Protein AF-A0A8S3J5U3-F1 (afdb_monomer)

Secondary structure (DSSP, 8-state):
--SSTT--STTSHHHHHTSTT-B--TT-S-HHHHTTSEEETTEEE---HHHHHHHHIIIIIIIIIIIIIII-TTTTTSSSSPPPHHHHHHHHHHHHHHHHHHHHH-TTSSSPPPPPGGGTTTS--TTTTHHHHTSHHHHHHHHHH-

Mean predicted aligned error: 6.1 Å

Solvent-accessible surface area (backbone atoms only — not comparable to full-atom values): 8366 Å² total; per-residue (Å²): 102,65,75,50,63,83,12,79,38,84,84,12,54,51,45,53,71,53,36,65,65,39,71,64,64,87,83,68,67,52,68,53,52,56,77,72,53,48,70,56,97,67,14,35,41,85,63,43,76,53,54,36,50,43,50,50,45,48,51,53,48,46,42,50,42,30,45,39,57,43,73,32,22,51,84,68,62,78,35,96,63,88,70,57,71,68,60,49,51,52,31,31,52,53,33,29,52,53,51,55,51,52,34,43,56,44,55,76,44,103,55,73,54,62,86,41,78,95,40,61,90,69,37,62,53,76,76,74,46,38,79,62,51,66,34,70,70,51,35,52,53,49,58,73,42,98

Foldseek 3Di:
DCDD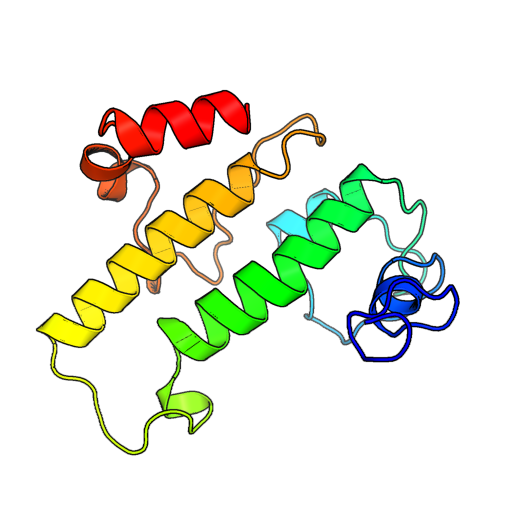CPHPDCPHVLNQQQDWFDADDPPLDFPLLPVPFDDDPRTTDDRDPLNSLVSVCCPCVLVVPLVDVLQPVCVNPVDVDDDDPVSNVVSQLVSQLSVQLSQLLSVPPVDRRADGPVCPVRHPHCVRCVVVCPPPVNVVSSVVSD

Structure (mmCIF, N/CA/C/O backbone):
data_AF-A0A8S3J5U3-F1
#
_entry.id   AF-A0A8S3J5U3-F1
#
loop_
_atom_site.group_PDB
_atom_site.id
_atom_site.type_symbol
_atom_site.label_atom_id
_atom_site.label_alt_id
_atom_site.label_comp_id
_atom_site.label_asym_id
_atom_site.label_entity_id
_atom_site.label_seq_id
_atom_site.pdbx_PDB_ins_code
_atom_site.Cartn_x
_atom_site.Cartn_y
_atom_site.Cartn_z
_atom_site.occupancy
_atom_site.B_iso_or_equiv
_atom_site.auth_seq_id
_atom_site.auth_comp_id
_atom_site.auth_asym_id
_atom_site.auth_atom_id
_atom_site.pdbx_PDB_model_num
ATOM 1 N N . PRO A 1 1 ? -22.818 -1.834 -4.698 1.00 49.81 1 PRO A N 1
ATOM 2 C CA . PRO A 1 1 ? -23.693 -2.972 -4.305 1.00 49.81 1 PRO A CA 1
ATOM 3 C C . PRO A 1 1 ? -23.974 -2.930 -2.795 1.00 49.81 1 PRO A C 1
ATOM 5 O O . PRO A 1 1 ? -23.059 -2.606 -2.046 1.00 49.81 1 PRO A O 1
ATOM 8 N N . ARG A 1 2 ? -25.215 -3.182 -2.349 1.00 54.97 2 ARG A N 1
ATOM 9 C CA . ARG A 1 2 ? -25.537 -3.244 -0.905 1.00 54.97 2 ARG A CA 1
ATOM 10 C C . ARG A 1 2 ? -24.993 -4.523 -0.267 1.00 54.97 2 ARG A C 1
ATOM 12 O O . ARG A 1 2 ? -24.402 -4.450 0.806 1.00 54.97 2 ARG A O 1
ATOM 19 N N . ASP A 1 3 ? -25.085 -5.623 -1.008 1.00 55.16 3 ASP A N 1
ATOM 20 C CA . ASP A 1 3 ? -24.576 -6.937 -0.631 1.00 55.16 3 ASP A CA 1
ATOM 21 C C . ASP A 1 3 ? -23.328 -7.277 -1.457 1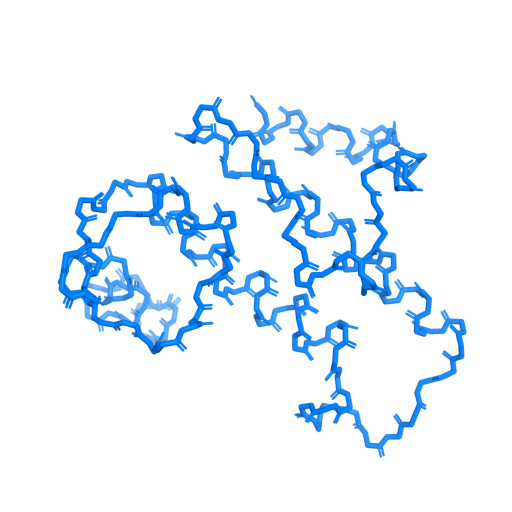.00 55.16 3 ASP A C 1
ATOM 23 O O . ASP A 1 3 ? -23.276 -7.038 -2.667 1.00 55.16 3 ASP A O 1
ATOM 27 N N . GLY A 1 4 ? -22.287 -7.767 -0.782 1.00 59.94 4 GLY A N 1
ATOM 28 C CA . GLY A 1 4 ? -20.988 -8.098 -1.372 1.00 59.94 4 GLY A CA 1
ATOM 29 C C . GLY A 1 4 ? -19.819 -7.810 -0.426 1.00 59.94 4 GLY A C 1
ATOM 30 O O . GLY A 1 4 ? -19.981 -7.148 0.599 1.00 59.94 4 GLY A O 1
ATOM 31 N N . VAL A 1 5 ? -18.620 -8.282 -0.783 1.00 64.94 5 VAL A N 1
ATOM 32 C CA . VAL A 1 5 ? -17.390 -8.087 0.017 1.00 64.94 5 VAL A CA 1
ATOM 33 C C . VAL A 1 5 ? -17.115 -6.595 0.252 1.00 64.94 5 VAL A C 1
ATOM 35 O O . VAL A 1 5 ? -16.806 -6.197 1.371 1.00 64.94 5 VAL A O 1
ATOM 38 N N . LEU A 1 6 ? -17.336 -5.766 -0.775 1.00 69.19 6 LEU A N 1
ATOM 39 C CA . LEU A 1 6 ? -17.258 -4.298 -0.725 1.00 69.19 6 LEU A CA 1
ATOM 40 C C . LEU A 1 6 ? -18.623 -3.627 -0.472 1.00 69.19 6 LEU A C 1
ATOM 42 O O . LEU A 1 6 ? -18.840 -2.477 -0.854 1.00 69.19 6 LEU A O 1
ATOM 46 N N . GLY A 1 7 ? -19.582 -4.361 0.094 1.00 71.12 7 GLY A N 1
ATOM 47 C CA . GLY A 1 7 ? -20.917 -3.851 0.384 1.00 71.12 7 GLY A CA 1
ATOM 48 C C . GLY A 1 7 ? -20.898 -2.731 1.425 1.00 71.12 7 GLY A C 1
ATOM 49 O O . GLY A 1 7 ? -20.010 -2.658 2.274 1.00 71.12 7 GLY A O 1
ATOM 50 N N . THR A 1 8 ? -21.904 -1.861 1.387 1.00 68.69 8 THR A N 1
ATOM 51 C CA . THR A 1 8 ? -22.064 -0.765 2.362 1.00 68.69 8 THR A CA 1
ATOM 52 C C . THR A 1 8 ? -22.925 -1.150 3.568 1.00 68.69 8 THR A C 1
ATOM 54 O O . THR A 1 8 ? -23.147 -0.330 4.459 1.00 68.69 8 THR A O 1
ATOM 57 N N . ALA A 1 9 ? -23.427 -2.387 3.610 1.00 76.81 9 ALA A N 1
ATOM 58 C CA . ALA A 1 9 ? -24.182 -2.906 4.742 1.00 76.81 9 ALA A CA 1
ATOM 59 C C . ALA A 1 9 ? -23.297 -3.061 5.993 1.00 76.81 9 ALA A C 1
ATOM 61 O O . ALA A 1 9 ? -22.110 -3.359 5.894 1.00 76.81 9 ALA A O 1
ATOM 62 N N . LYS A 1 10 ? -23.897 -2.946 7.188 1.00 67.69 10 LYS A N 1
ATOM 63 C CA . LYS A 1 10 ? -23.201 -3.136 8.480 1.00 67.69 10 LYS A CA 1
ATOM 64 C C . LYS A 1 10 ? -22.539 -4.513 8.635 1.00 67.69 10 LYS A C 1
ATOM 66 O O . LYS A 1 10 ? -21.604 -4.643 9.414 1.00 67.69 10 LYS A O 1
ATOM 71 N N . ASN A 1 11 ? -23.011 -5.502 7.877 1.00 70.19 11 ASN A N 1
ATOM 72 C CA . ASN A 1 11 ? -22.508 -6.875 7.889 1.00 70.19 11 ASN A CA 1
ATOM 73 C C . ASN A 1 11 ? -21.561 -7.164 6.712 1.00 70.19 11 ASN A C 1
ATOM 75 O O . ASN A 1 11 ? -21.291 -8.326 6.416 1.00 70.19 11 ASN A O 1
ATOM 79 N N . SER A 1 12 ? -21.105 -6.141 5.981 1.00 79.88 12 SER A N 1
ATOM 80 C CA . SER A 1 12 ? -20.160 -6.354 4.889 1.00 79.88 12 SER A CA 1
ATOM 81 C C . SER A 1 12 ? -18.776 -6.728 5.417 1.00 79.88 12 SER A C 1
ATOM 83 O O . SER A 1 12 ? -18.403 -6.388 6.541 1.00 79.88 12 SER A O 1
ATOM 85 N N . ALA A 1 13 ? -17.981 -7.399 4.581 1.00 79.31 13 ALA A N 1
ATOM 86 C CA . ALA A 1 13 ? -16.609 -7.746 4.944 1.00 79.31 13 ALA A CA 1
ATOM 87 C C . ALA A 1 13 ? -15.766 -6.487 5.206 1.00 79.31 13 ALA A C 1
ATOM 89 O O . ALA A 1 13 ? -14.987 -6.458 6.152 1.00 79.31 13 ALA A O 1
ATOM 90 N N . VAL A 1 14 ? -15.976 -5.417 4.430 1.00 82.25 14 VAL A N 1
ATOM 91 C CA . VAL A 1 14 ? -15.353 -4.107 4.680 1.00 82.25 14 VAL A CA 1
ATOM 92 C C . VAL A 1 14 ? -15.733 -3.552 6.051 1.00 82.25 14 VAL A C 1
ATOM 94 O O . VAL A 1 14 ? -14.850 -3.095 6.770 1.00 82.25 14 VAL A O 1
ATOM 97 N N . ALA A 1 15 ? -17.012 -3.620 6.437 1.00 81.75 15 ALA A 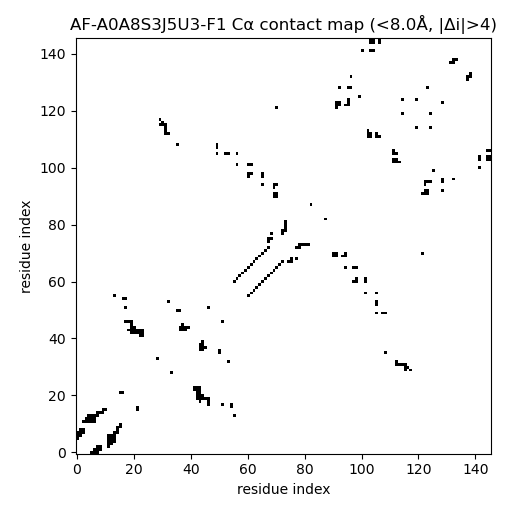N 1
ATOM 98 C CA . ALA A 1 15 ? -17.459 -3.150 7.745 1.00 81.75 15 ALA A CA 1
ATOM 99 C C . ALA A 1 15 ? -16.841 -3.968 8.889 1.00 81.75 15 ALA A C 1
ATOM 101 O O . ALA A 1 15 ? -16.440 -3.384 9.889 1.00 81.75 15 ALA A O 1
ATOM 102 N N . ALA A 1 16 ? -16.706 -5.288 8.729 1.00 83.19 16 ALA A N 1
ATOM 103 C CA . ALA A 1 16 ? -16.047 -6.152 9.710 1.00 83.19 16 ALA A CA 1
ATOM 104 C C . ALA A 1 16 ? -14.535 -5.876 9.830 1.00 83.19 16 ALA A C 1
ATOM 106 O O . ALA A 1 16 ? -13.982 -5.921 10.925 1.00 83.19 16 ALA A O 1
ATOM 107 N N . LEU A 1 17 ? -13.863 -5.547 8.721 1.00 83.19 17 LEU A N 1
ATOM 108 C CA . LEU A 1 17 ? -12.420 -5.268 8.701 1.00 83.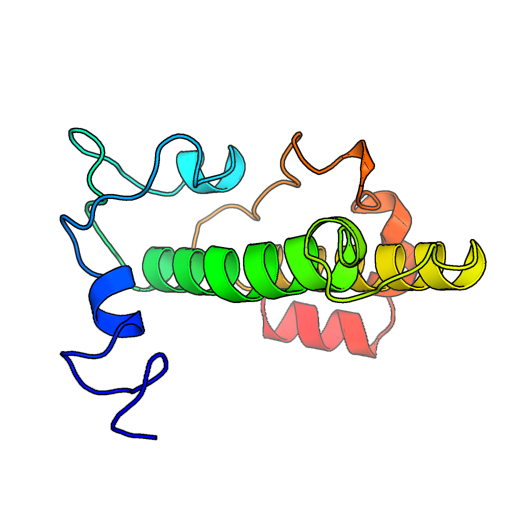19 17 LEU A CA 1
ATOM 109 C C . LEU A 1 17 ? -12.032 -3.996 9.462 1.00 83.19 17 LEU A C 1
ATOM 111 O O . LEU A 1 17 ? -10.921 -3.923 9.984 1.00 83.19 17 LEU A O 1
ATOM 115 N N . ILE A 1 18 ? -12.927 -3.007 9.513 1.00 86.88 18 ILE A N 1
ATOM 116 C CA . ILE A 1 18 ? -12.704 -1.717 10.184 1.00 86.88 18 ILE A CA 1
ATOM 117 C C . ILE A 1 18 ? -13.364 -1.647 11.571 1.00 86.88 18 ILE A C 1
ATOM 119 O O . ILE A 1 18 ? -13.523 -0.558 12.117 1.00 86.88 18 ILE A O 1
ATOM 123 N N . GLN A 1 19 ? -13.784 -2.785 12.131 1.00 86.81 19 GLN A N 1
ATOM 124 C CA . GLN A 1 19 ? -14.331 -2.868 13.486 1.00 86.81 19 GLN A CA 1
ATOM 125 C C . GLN A 1 19 ? -13.239 -3.128 14.526 1.00 86.81 19 GLN A C 1
ATOM 127 O O . GLN A 1 19 ? -12.291 -3.884 14.300 1.00 86.81 19 GLN A O 1
ATOM 132 N N . ASP A 1 20 ? -13.427 -2.534 15.703 1.00 87.94 20 ASP A N 1
ATOM 133 C CA . ASP A 1 20 ? -12.614 -2.826 16.878 1.00 87.94 20 ASP A CA 1
ATOM 134 C C . ASP A 1 20 ? -12.737 -4.301 17.287 1.00 87.94 20 ASP A C 1
ATOM 136 O O . ASP A 1 20 ? -13.786 -4.936 17.166 1.00 87.94 20 ASP A O 1
ATOM 140 N N . GLY A 1 21 ? -11.647 -4.851 17.815 1.00 86.81 21 GLY A N 1
ATOM 141 C CA . GLY A 1 21 ? -11.571 -6.229 18.285 1.00 86.81 21 GLY A CA 1
ATOM 142 C C . GLY A 1 21 ? -11.285 -7.258 17.190 1.00 86.81 21 GLY A C 1
ATOM 143 O O . GLY A 1 21 ? -11.141 -8.442 17.518 1.00 86.81 21 GLY A O 1
ATOM 144 N N . ASN A 1 22 ? -11.167 -6.839 15.926 1.00 86.81 22 ASN A N 1
ATOM 145 C CA . ASN A 1 22 ? -10.860 -7.741 14.822 1.00 86.81 22 ASN A CA 1
ATOM 146 C C . ASN A 1 22 ? -9.398 -8.238 14.903 1.00 86.81 22 ASN A C 1
ATOM 148 O O . ASN A 1 22 ? -8.477 -7.415 14.996 1.00 86.81 22 ASN A O 1
ATOM 152 N N . PRO A 1 23 ? -9.154 -9.563 14.894 1.00 88.06 23 PRO A N 1
ATOM 153 C CA . PRO A 1 23 ? -7.808 -10.112 14.801 1.00 88.06 23 PRO A CA 1
ATOM 154 C C . PRO A 1 23 ? -7.306 -10.086 13.352 1.00 88.06 23 PRO A C 1
ATOM 156 O O . PRO A 1 23 ? -8.058 -10.336 12.411 1.00 88.06 23 PRO A O 1
ATOM 159 N N . PHE A 1 24 ? -6.008 -9.850 13.180 1.00 86.31 24 PHE A N 1
ATOM 160 C CA . PHE A 1 24 ? -5.321 -9.997 11.896 1.00 86.31 24 PHE A CA 1
ATOM 161 C C . PHE A 1 24 ? -4.228 -11.063 12.007 1.00 86.31 24 PHE A C 1
ATOM 163 O O . PHE A 1 24 ? -3.720 -11.286 13.106 1.00 86.31 24 PHE A O 1
ATOM 170 N N . PRO A 1 25 ? -3.855 -11.726 10.896 1.00 85.81 25 PRO A N 1
ATOM 171 C CA . PRO A 1 25 ? -2.742 -12.666 10.896 1.00 85.81 25 PRO A CA 1
ATOM 172 C C . PRO A 1 25 ? -1.440 -12.027 11.386 1.00 85.81 25 PRO A C 1
ATOM 174 O O . PRO A 1 25 ? -1.192 -10.834 11.174 1.00 85.81 25 PRO A O 1
ATOM 177 N N . ASP A 1 26 ? -0.566 -12.842 11.969 1.00 81.81 26 ASP A N 1
ATOM 178 C CA . ASP A 1 26 ? 0.772 -12.393 12.335 1.00 81.81 26 ASP A CA 1
ATOM 179 C C . ASP A 1 26 ? 1.522 -11.881 11.102 1.00 81.81 26 ASP A C 1
ATOM 181 O O . ASP A 1 26 ? 1.427 -12.439 10.006 1.00 81.81 26 ASP A O 1
ATOM 185 N N . ASN A 1 27 ? 2.273 -10.791 11.279 1.00 83.06 27 ASN A N 1
ATOM 186 C CA . ASN A 1 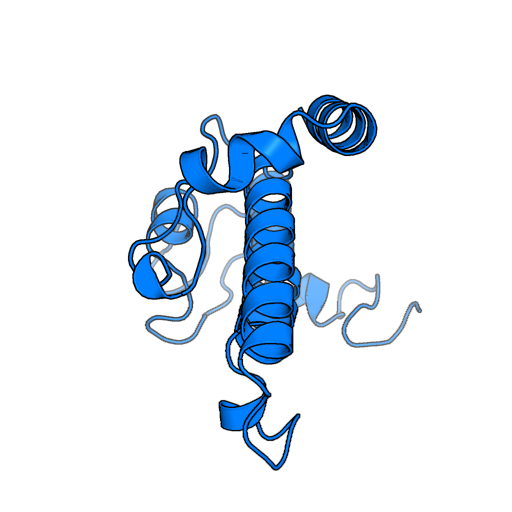27 ? 3.009 -10.108 10.208 1.00 83.06 27 ASN A CA 1
ATOM 187 C C . ASN A 1 27 ? 2.135 -9.590 9.054 1.00 83.06 27 ASN A C 1
ATOM 189 O O . ASN A 1 27 ? 2.657 -9.292 7.980 1.00 83.06 27 ASN A O 1
ATOM 193 N N . TYR A 1 28 ? 0.820 -9.446 9.262 1.00 86.56 28 TYR A N 1
ATOM 194 C CA . TYR A 1 28 ? -0.055 -8.882 8.240 1.00 86.56 28 TYR A CA 1
ATOM 195 C C . TYR A 1 28 ? 0.316 -7.437 7.910 1.00 86.56 28 TYR A C 1
ATOM 197 O O . TYR A 1 28 ? 0.404 -7.098 6.732 1.00 86.56 28 TYR A O 1
ATOM 205 N N . PHE A 1 29 ? 0.540 -6.610 8.938 1.00 88.69 29 PHE A N 1
ATOM 206 C CA . PHE A 1 29 ? 0.844 -5.180 8.833 1.00 88.69 29 PHE A CA 1
ATOM 207 C C . PHE A 1 29 ? 2.333 -4.907 8.613 1.00 88.69 29 PHE A C 1
ATOM 209 O O . PHE A 1 29 ? 3.178 -5.565 9.226 1.00 88.69 29 PHE A O 1
ATOM 216 N N . TRP A 1 30 ? 2.642 -3.913 7.780 1.00 88.38 30 TRP A N 1
ATOM 217 C CA . TRP A 1 30 ? 4.006 -3.405 7.628 1.00 88.38 30 TRP A CA 1
ATOM 218 C C . TRP A 1 30 ? 4.379 -2.484 8.775 1.00 88.38 30 TRP A C 1
ATOM 220 O O . TRP A 1 30 ? 3.513 -1.993 9.503 1.00 88.38 30 TRP A O 1
ATOM 230 N N . GLN A 1 31 ? 5.677 -2.229 8.910 1.00 85.88 31 GLN A N 1
ATOM 231 C CA . GLN A 1 31 ? 6.206 -1.395 9.983 1.00 85.88 31 GLN A CA 1
ATOM 232 C C . GLN A 1 31 ? 5.515 -0.022 10.065 1.00 85.88 31 GLN A C 1
ATOM 234 O O . GLN A 1 31 ? 5.014 0.349 11.125 1.00 85.88 31 GLN A O 1
ATOM 239 N N . CYS A 1 32 ? 5.364 0.673 8.936 1.00 84.69 32 CYS A N 1
ATOM 240 C CA . CYS A 1 32 ? 4.739 1.998 8.899 1.00 84.69 32 CYS A CA 1
ATOM 241 C C . CYS A 1 32 ? 3.241 1.999 9.272 1.00 84.69 32 CYS A C 1
ATOM 243 O O . CYS A 1 32 ? 2.723 3.002 9.751 1.00 84.69 32 CYS A O 1
ATOM 245 N N . GLU A 1 33 ? 2.524 0.885 9.091 1.00 88.50 33 GLU A N 1
ATOM 246 C CA . GLU A 1 33 ? 1.127 0.766 9.529 1.00 88.50 33 GLU A CA 1
ATOM 247 C C . GLU A 1 33 ? 1.039 0.454 11.026 1.00 88.50 33 GLU A C 1
ATOM 249 O O . GLU A 1 33 ? 0.163 0.978 11.714 1.00 88.50 33 GLU A O 1
ATOM 254 N N . LYS A 1 34 ? 1.957 -0.373 11.544 1.00 87.62 34 LYS A N 1
ATOM 255 C CA . LYS A 1 34 ? 2.035 -0.720 12.973 1.00 87.62 34 LYS A CA 1
ATOM 256 C C . LYS A 1 34 ? 2.332 0.488 13.856 1.00 87.62 34 LYS A C 1
ATOM 258 O O . LYS A 1 34 ? 1.885 0.518 14.993 1.00 87.62 34 LYS A O 1
ATOM 263 N N . GLU A 1 35 ? 3.061 1.470 13.338 1.00 85.31 35 GLU A N 1
ATOM 264 C CA . GLU A 1 35 ? 3.363 2.720 14.048 1.00 85.31 35 GLU A CA 1
ATOM 265 C C . GLU A 1 35 ? 2.124 3.600 14.263 1.00 85.31 35 GLU A C 1
ATOM 267 O O . GLU A 1 35 ? 2.104 4.444 15.156 1.00 85.31 35 GLU A O 1
ATOM 272 N N . ILE A 1 36 ? 1.077 3.395 13.463 1.00 86.69 36 ILE A N 1
ATOM 273 C CA . ILE A 1 36 ? -0.125 4.232 13.455 1.00 86.69 36 ILE A CA 1
ATOM 274 C C . ILE A 1 36 ? -1.333 3.512 14.067 1.00 86.69 36 ILE A C 1
ATOM 276 O O . ILE A 1 36 ? -2.193 4.135 14.709 1.00 86.69 36 ILE A O 1
ATOM 280 N N . LEU A 1 37 ? -1.442 2.209 13.813 1.00 88.81 37 LEU A N 1
ATOM 281 C CA . LEU A 1 37 ? -2.524 1.361 14.292 1.00 88.81 37 LEU A CA 1
ATOM 282 C C . LEU A 1 37 ? -2.263 0.912 15.733 1.00 88.81 37 LEU A C 1
ATOM 284 O O . LEU A 1 37 ? -1.148 0.559 16.102 1.00 88.81 37 LEU A O 1
ATOM 288 N N . GLU A 1 38 ? -3.318 0.880 16.543 1.00 88.44 38 GLU A N 1
ATOM 289 C CA . GLU A 1 38 ? -3.241 0.406 17.922 1.00 88.44 38 GLU A CA 1
ATOM 290 C C . GLU A 1 38 ? -3.717 -1.042 18.027 1.00 88.44 38 GLU A C 1
ATOM 292 O O . GLU A 1 38 ? -4.749 -1.429 17.470 1.00 88.44 38 GLU A O 1
ATOM 297 N N . PHE A 1 39 ? -2.968 -1.835 18.792 1.00 88.69 39 PHE A N 1
ATOM 298 C CA . PHE A 1 39 ? -3.254 -3.245 19.015 1.00 88.69 39 PHE A CA 1
ATOM 299 C C . PHE A 1 39 ? -3.288 -3.562 20.507 1.00 88.69 39 PHE A C 1
ATOM 301 O O . PHE A 1 39 ? -2.413 -3.155 21.268 1.00 88.69 39 PHE A O 1
ATOM 308 N N . ASN A 1 40 ? -4.265 -4.365 20.919 1.00 88.94 40 ASN A N 1
ATOM 309 C CA . ASN A 1 40 ? -4.348 -4.952 22.250 1.00 88.94 40 ASN A CA 1
ATOM 310 C C . ASN A 1 40 ? -4.500 -6.468 22.118 1.00 88.94 40 ASN A C 1
ATOM 312 O O . ASN A 1 40 ? -5.472 -6.947 21.536 1.00 88.94 40 ASN A O 1
ATOM 316 N N . LYS A 1 41 ? -3.530 -7.233 22.640 1.00 86.94 41 LYS A N 1
ATOM 317 C CA . LYS A 1 41 ? -3.504 -8.709 22.549 1.00 86.94 41 LYS A CA 1
ATOM 318 C C . LYS A 1 41 ? -3.741 -9.222 21.114 1.00 86.94 41 LYS A C 1
ATOM 320 O O . LYS A 1 41 ? -4.527 -10.141 20.901 1.00 86.94 41 LYS A O 1
ATOM 325 N N . GLY A 1 42 ? -3.108 -8.581 20.126 1.00 81.94 42 GLY A N 1
ATOM 326 C CA . GLY A 1 42 ? -3.229 -8.940 18.704 1.00 81.94 42 GLY A CA 1
ATOM 327 C C . GLY A 1 42 ? -4.538 -8.515 18.027 1.00 81.94 42 GLY A C 1
ATOM 328 O O . GLY A 1 42 ? -4.740 -8.803 16.850 1.00 81.94 42 GLY A O 1
ATOM 329 N N . LYS A 1 43 ? -5.429 -7.819 18.741 1.00 87.50 43 LYS A N 1
ATOM 330 C CA . LYS A 1 43 ? -6.672 -7.273 18.194 1.00 87.50 43 LYS A CA 1
ATOM 331 C C . LYS A 1 43 ? -6.548 -5.781 17.974 1.00 87.50 43 LYS A C 1
ATOM 333 O O . LYS A 1 43 ? -5.992 -5.074 18.811 1.00 87.50 43 LYS A O 1
ATOM 338 N N . LEU A 1 44 ? -7.103 -5.323 16.866 1.00 89.62 44 LEU A N 1
ATOM 339 C CA . LEU A 1 44 ? -7.134 -3.914 16.523 1.00 89.62 44 LEU A CA 1
ATOM 340 C C . LEU A 1 44 ? -8.065 -3.151 17.479 1.00 89.62 44 LEU A C 1
ATOM 342 O O . LEU A 1 44 ? -9.150 -3.642 17.789 1.00 89.62 44 LEU A O 1
ATOM 346 N N . ILE A 1 45 ? -7.653 -1.983 17.963 1.00 91.44 45 ILE A N 1
ATOM 347 C CA . ILE A 1 45 ? -8.470 -1.139 18.847 1.00 91.44 45 ILE A CA 1
ATOM 348 C C . ILE A 1 45 ? -8.437 0.323 18.399 1.00 91.44 45 ILE A C 1
ATOM 350 O O . ILE A 1 45 ? -7.541 0.733 17.659 1.00 91.44 45 ILE A O 1
ATOM 354 N N . ASN A 1 46 ? -9.388 1.116 18.903 1.00 89.25 46 ASN A N 1
ATOM 355 C CA . ASN A 1 46 ? -9.428 2.565 18.717 1.00 89.25 46 ASN A CA 1
ATOM 356 C C . ASN A 1 46 ? -9.461 2.946 17.227 1.00 89.25 46 ASN A C 1
ATOM 358 O O . ASN A 1 46 ? -8.658 3.754 16.739 1.00 89.25 46 ASN A O 1
ATOM 362 N N . ILE A 1 47 ? -10.375 2.320 16.480 1.00 89.50 47 ILE A N 1
ATOM 363 C CA . ILE A 1 47 ? -10.532 2.571 15.053 1.00 89.50 47 ILE A CA 1
ATOM 364 C C . ILE A 1 47 ? -11.314 3.842 14.785 1.00 89.50 47 ILE A C 1
ATOM 366 O O . ILE A 1 47 ? -12.538 3.898 14.706 1.00 89.50 47 ILE A O 1
ATOM 370 N N . THR A 1 48 ? -10.532 4.894 14.584 1.00 89.31 48 THR A N 1
ATOM 371 C CA . THR A 1 48 ? -10.980 6.162 14.033 1.00 89.31 48 THR A CA 1
ATOM 372 C C . THR A 1 48 ? -11.207 6.041 12.524 1.00 89.31 48 THR A C 1
ATOM 374 O O . THR A 1 48 ? -10.675 5.149 11.855 1.00 89.31 48 THR A O 1
ATOM 377 N N . LYS A 1 49 ? -11.957 6.985 11.943 1.00 86.19 49 LYS A N 1
ATOM 378 C CA . LYS A 1 49 ? -12.173 7.065 10.486 1.00 86.19 49 LYS A CA 1
ATOM 379 C C . LYS A 1 49 ? -10.847 7.050 9.714 1.00 86.19 49 LYS A C 1
ATOM 381 O O . LYS A 1 49 ? -10.745 6.456 8.648 1.00 86.19 49 LYS A O 1
ATOM 386 N N . GLN A 1 50 ? -9.834 7.684 10.282 1.00 85.38 50 GLN A N 1
ATOM 387 C CA . GLN A 1 50 ? -8.485 7.811 9.756 1.00 85.38 50 GLN A CA 1
ATOM 388 C C . GLN A 1 50 ? -7.773 6.460 9.668 1.00 85.38 50 GLN A C 1
ATOM 390 O O . GLN A 1 50 ? -7.254 6.090 8.616 1.00 85.38 50 GLN A O 1
ATOM 395 N N . ARG A 1 51 ? -7.809 5.689 10.759 1.00 88.00 51 ARG A N 1
ATOM 396 C CA . ARG A 1 51 ? -7.253 4.333 10.802 1.00 88.00 51 ARG A CA 1
ATOM 397 C C . ARG A 1 51 ? -8.030 3.378 9.908 1.00 88.00 51 ARG A C 1
ATOM 399 O O . ARG A 1 51 ? -7.420 2.554 9.241 1.00 88.00 51 ARG A O 1
ATOM 406 N N . ALA A 1 52 ? -9.349 3.539 9.812 1.00 89.06 52 ALA A N 1
ATOM 407 C CA . ALA A 1 52 ? -10.157 2.787 8.859 1.00 89.06 52 ALA A CA 1
ATOM 408 C C . ALA A 1 52 ? -9.735 3.065 7.404 1.00 89.06 52 ALA A C 1
ATOM 410 O O . ALA A 1 52 ? -9.575 2.127 6.629 1.00 89.06 52 ALA A O 1
ATOM 411 N N . ILE A 1 53 ? -9.485 4.327 7.030 1.00 87.88 53 ILE A N 1
ATOM 412 C CA . ILE A 1 53 ? -8.958 4.676 5.698 1.00 87.88 53 ILE A CA 1
ATOM 413 C C . ILE A 1 53 ? -7.588 4.025 5.467 1.00 87.88 53 ILE A C 1
ATOM 415 O O . ILE A 1 53 ? -7.385 3.419 4.415 1.00 87.88 53 ILE A O 1
ATOM 419 N N . LEU A 1 54 ? -6.680 4.093 6.451 1.00 89.69 54 LEU A N 1
ATOM 420 C CA . LEU A 1 54 ? -5.375 3.429 6.382 1.00 89.69 54 LEU A CA 1
ATOM 421 C C . LEU A 1 54 ? -5.522 1.923 6.137 1.00 89.69 54 LEU A C 1
ATOM 423 O O . LEU A 1 54 ? -4.871 1.397 5.241 1.00 89.69 54 LEU A O 1
ATOM 427 N N . LEU A 1 55 ? -6.402 1.237 6.873 1.00 89.62 55 LEU A N 1
ATOM 428 C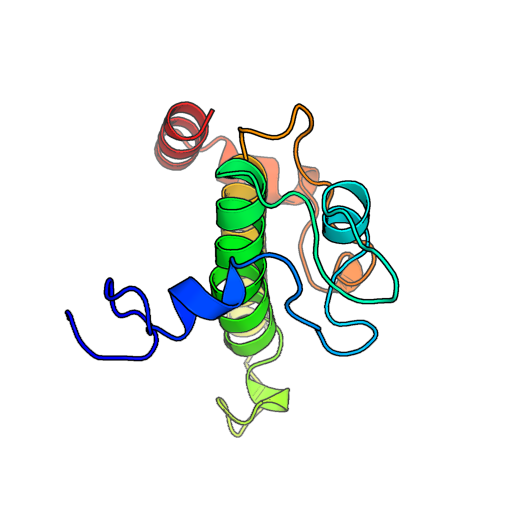 CA . LEU A 1 55 ? -6.661 -0.191 6.669 1.00 89.62 55 LEU A CA 1
ATOM 429 C C . LEU A 1 55 ? -7.156 -0.473 5.253 1.00 89.62 55 LEU A C 1
ATOM 431 O O . LEU A 1 55 ? -6.669 -1.391 4.603 1.00 89.62 55 LEU A O 1
ATOM 435 N N . LEU A 1 56 ? -8.111 0.306 4.747 1.00 89.50 56 LEU A N 1
ATOM 436 C CA . LEU A 1 56 ? -8.669 0.069 3.417 1.00 89.50 56 LEU A CA 1
ATOM 437 C C . LEU A 1 56 ? -7.628 0.296 2.318 1.00 89.50 56 LEU A C 1
ATOM 439 O O . LEU A 1 56 ? -7.515 -0.527 1.408 1.00 89.50 56 LEU A O 1
ATOM 443 N N . ILE A 1 57 ? -6.827 1.357 2.426 1.00 90.06 57 ILE A N 1
ATOM 444 C CA . ILE A 1 57 ? -5.716 1.609 1.503 1.00 90.06 57 ILE A CA 1
ATOM 445 C C . ILE A 1 57 ? -4.668 0.494 1.624 1.00 90.06 57 ILE A C 1
ATOM 447 O O . ILE A 1 57 ? -4.269 -0.085 0.614 1.00 90.06 57 ILE A O 1
ATOM 451 N N . GLY A 1 58 ? -4.286 0.114 2.841 1.00 89.56 58 GLY A N 1
ATOM 452 C CA . GLY A 1 58 ? -3.323 -0.952 3.104 1.00 89.56 58 GLY A CA 1
ATOM 453 C C . GLY A 1 58 ? -3.746 -2.309 2.542 1.00 89.56 58 GLY A C 1
ATOM 454 O O . GLY A 1 58 ? -2.935 -3.030 1.955 1.00 89.56 58 GLY A O 1
ATOM 455 N N . ILE A 1 59 ? -5.018 -2.674 2.685 1.00 88.62 59 ILE A N 1
ATOM 456 C CA . ILE A 1 59 ? -5.547 -3.967 2.240 1.00 88.62 59 ILE A CA 1
ATOM 457 C C . ILE A 1 59 ? -5.746 -3.975 0.720 1.00 88.62 59 ILE A C 1
ATOM 459 O O . ILE A 1 59 ? -5.232 -4.856 0.029 1.00 88.62 59 ILE A O 1
ATOM 463 N N . PHE A 1 60 ? -6.478 -3.001 0.177 1.00 88.69 60 PHE A N 1
ATOM 464 C CA . PHE A 1 60 ? -6.901 -3.048 -1.224 1.00 88.69 60 PHE A CA 1
ATOM 465 C C . PHE A 1 60 ? -5.888 -2.422 -2.180 1.00 88.69 60 PHE A C 1
ATOM 467 O O . PHE A 1 60 ? -5.628 -2.976 -3.247 1.00 88.69 60 PHE A O 1
ATOM 474 N N . ILE A 1 61 ? -5.285 -1.293 -1.814 1.00 90.81 61 ILE A N 1
ATOM 475 C CA . ILE A 1 61 ? -4.345 -0.600 -2.699 1.00 90.81 61 ILE A CA 1
ATOM 476 C C . ILE A 1 61 ? -2.951 -1.189 -2.532 1.00 90.81 61 ILE A C 1
ATOM 478 O O . ILE A 1 61 ? -2.333 -1.621 -3.501 1.00 90.81 61 ILE A O 1
ATOM 482 N N . PHE A 1 62 ? -2.446 -1.272 -1.308 1.00 91.44 62 PHE A N 1
ATOM 483 C CA . PHE A 1 62 ? -1.060 -1.669 -1.118 1.00 91.44 62 PHE A CA 1
ATOM 484 C C . PHE A 1 62 ? -0.834 -3.183 -1.237 1.00 91.44 62 PHE A C 1
ATOM 486 O O . PHE A 1 62 ? 0.095 -3.626 -1.918 1.00 91.44 62 PHE A O 1
ATOM 493 N N . ARG A 1 63 ? -1.681 -4.007 -0.612 1.00 89.94 63 ARG A N 1
ATOM 494 C CA . ARG A 1 63 ? -1.540 -5.472 -0.683 1.00 89.94 63 ARG A CA 1
ATOM 495 C C . ARG A 1 63 ? -2.154 -6.054 -1.952 1.00 89.94 63 ARG A C 1
ATOM 497 O O . ARG A 1 63 ? -1.459 -6.734 -2.707 1.00 89.94 63 ARG A O 1
ATOM 504 N N . ALA A 1 64 ? -3.437 -5.816 -2.214 1.00 88.81 64 ALA A N 1
ATOM 505 C CA . ALA A 1 64 ? -4.086 -6.458 -3.358 1.00 88.81 64 ALA A CA 1
ATOM 506 C C . ALA A 1 64 ? -3.575 -5.897 -4.695 1.00 88.81 64 ALA A C 1
ATOM 508 O O . ALA A 1 64 ? -3.138 -6.664 -5.548 1.00 88.81 64 ALA A O 1
ATOM 509 N N . LEU A 1 65 ? -3.549 -4.575 -4.868 1.00 90.81 65 LEU A N 1
ATOM 510 C CA . LEU A 1 65 ? -3.101 -3.985 -6.129 1.00 90.81 65 LEU A CA 1
ATOM 511 C C . LEU A 1 65 ? -1.570 -3.954 -6.256 1.00 90.81 65 LEU A C 1
ATOM 513 O O . LEU A 1 65 ? -1.014 -4.622 -7.123 1.00 90.81 65 LEU A O 1
ATOM 517 N N . VAL A 1 66 ? -0.864 -3.228 -5.390 1.00 91.81 66 VAL A N 1
ATOM 518 C CA . VAL A 1 66 ? 0.584 -3.018 -5.556 1.00 91.81 66 VAL A CA 1
ATOM 519 C C . VAL A 1 66 ? 1.369 -4.321 -5.375 1.00 91.81 66 VAL A C 1
ATOM 521 O O . VAL A 1 66 ? 2.073 -4.758 -6.282 1.00 91.81 66 VAL A O 1
ATOM 524 N N . THR A 1 67 ? 1.229 -4.985 -4.230 1.00 88.81 67 THR A N 1
ATOM 525 C CA . THR A 1 67 ? 2.035 -6.174 -3.907 1.00 88.81 67 THR A CA 1
ATOM 526 C C . THR A 1 67 ? 1.709 -7.360 -4.811 1.00 88.81 67 THR A C 1
ATOM 528 O O . THR A 1 67 ? 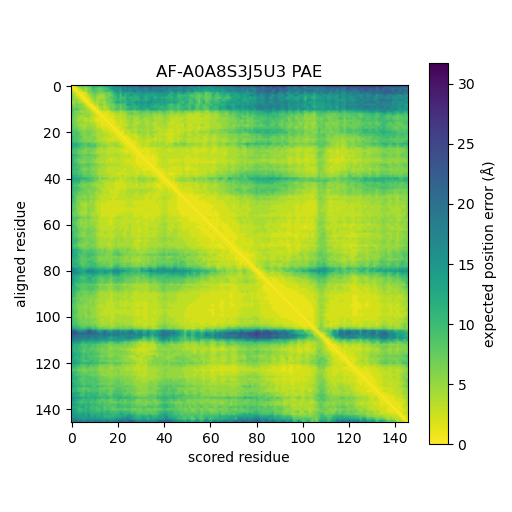2.611 -8.002 -5.354 1.00 88.81 67 THR A O 1
ATOM 531 N N . THR A 1 68 ? 0.422 -7.677 -4.939 1.00 89.38 68 THR A N 1
ATOM 532 C CA . THR A 1 68 ? -0.017 -8.936 -5.547 1.00 89.38 68 THR A CA 1
ATOM 533 C C . THR A 1 68 ? -0.065 -8.832 -7.068 1.00 89.38 68 THR A C 1
ATOM 535 O O . THR A 1 68 ? 0.467 -9.710 -7.745 1.00 89.38 68 THR A O 1
ATOM 538 N N . LEU A 1 69 ? -0.656 -7.757 -7.604 1.00 89.94 69 LEU A N 1
ATOM 539 C CA . LEU A 1 69 ? -0.848 -7.598 -9.048 1.00 89.94 69 LEU A CA 1
ATOM 540 C C . LEU A 1 69 ? 0.338 -6.925 -9.742 1.00 89.94 69 LEU A C 1
ATOM 542 O O . LEU A 1 69 ? 0.714 -7.360 -10.825 1.00 89.94 69 LEU A O 1
ATOM 546 N N . LEU A 1 70 ? 0.932 -5.882 -9.153 1.00 91.38 70 LEU A N 1
ATOM 547 C CA . LEU A 1 70 ? 1.968 -5.107 -9.848 1.00 91.38 70 LEU A CA 1
ATOM 548 C C . LEU A 1 70 ? 3.381 -5.640 -9.596 1.00 91.38 70 LEU A C 1
ATOM 550 O O . LEU A 1 70 ? 4.155 -5.767 -10.539 1.00 91.38 70 LEU A O 1
ATOM 554 N N . ILE A 1 71 ? 3.722 -5.983 -8.349 1.00 90.12 71 ILE A N 1
ATOM 555 C CA . ILE A 1 71 ? 5.096 -6.387 -8.013 1.00 90.12 71 ILE A CA 1
ATOM 556 C C . ILE A 1 71 ? 5.327 -7.892 -8.112 1.00 90.12 71 ILE A C 1
ATOM 558 O O . ILE A 1 71 ? 6.380 -8.322 -8.579 1.00 90.12 71 ILE A O 1
ATOM 562 N N . LYS A 1 72 ? 4.380 -8.723 -7.661 1.00 88.94 72 LYS A N 1
ATOM 563 C CA . LYS A 1 72 ? 4.566 -10.185 -7.628 1.00 88.94 72 LYS A CA 1
ATOM 564 C C . LYS A 1 72 ? 3.507 -10.962 -8.427 1.00 88.94 72 LYS A C 1
ATOM 566 O O . LYS A 1 72 ? 3.085 -12.019 -7.951 1.00 88.94 72 LYS A O 1
ATOM 571 N N . PRO A 1 73 ? 3.121 -10.540 -9.651 1.00 87.81 73 PRO A N 1
ATOM 572 C CA . PRO A 1 73 ? 2.033 -11.184 -10.394 1.00 87.81 73 PRO A CA 1
ATOM 573 C C . PRO A 1 73 ? 2.277 -12.675 -10.661 1.00 87.81 73 PRO A C 1
ATOM 575 O O . PRO A 1 73 ? 1.343 -13.473 -10.615 1.00 87.81 73 PRO A O 1
ATOM 578 N N . ILE A 1 74 ? 3.535 -13.071 -10.877 1.00 87.81 74 ILE A N 1
ATOM 579 C CA . ILE A 1 74 ? 3.918 -14.470 -11.126 1.00 87.81 74 ILE A CA 1
ATOM 580 C C . ILE A 1 74 ? 3.823 -15.304 -9.843 1.00 87.81 74 ILE A C 1
ATOM 582 O O . ILE A 1 74 ? 3.262 -16.397 -9.852 1.00 87.81 74 ILE A O 1
ATOM 586 N N . LYS A 1 75 ? 4.301 -14.772 -8.706 1.00 88.19 75 LYS A N 1
ATOM 587 C CA . LYS A 1 75 ? 4.227 -15.455 -7.399 1.00 88.19 75 LYS A CA 1
ATOM 588 C C . LYS A 1 75 ? 2.785 -15.829 -7.046 1.00 88.19 75 LYS A C 1
ATOM 590 O O . LYS A 1 75 ? 2.547 -16.890 -6.477 1.00 88.19 75 LYS A O 1
ATOM 595 N N . TYR A 1 76 ? 1.842 -14.958 -7.394 1.00 86.44 76 TYR A N 1
ATOM 596 C CA . TYR A 1 76 ? 0.414 -15.153 -7.154 1.00 86.44 76 TYR A CA 1
ATOM 597 C C . TYR A 1 76 ? -0.332 -15.790 -8.334 1.00 86.44 76 TYR A C 1
ATOM 599 O O . TYR A 1 76 ? -1.554 -15.888 -8.292 1.00 86.44 76 TYR A O 1
ATOM 607 N N . ARG A 1 77 ? 0.390 -16.275 -9.354 1.00 87.56 77 ARG A N 1
ATOM 608 C CA . ARG A 1 77 ? -0.149 -16.990 -10.523 1.00 87.56 77 ARG A CA 1
ATOM 609 C C . ARG A 1 77 ? -1.154 -16.188 -11.358 1.00 87.56 77 ARG A C 1
ATOM 611 O O . ARG A 1 77 ? -1.934 -16.778 -12.098 1.00 87.56 77 ARG A O 1
ATOM 618 N N . PHE A 1 78 ? -1.116 -14.859 -11.280 1.00 85.44 78 PHE A N 1
ATOM 619 C CA . PHE A 1 78 ? -1.851 -14.001 -12.215 1.00 85.44 78 PHE A CA 1
ATOM 620 C C . PHE A 1 78 ? -1.215 -14.018 -13.602 1.00 85.44 78 PHE A C 1
ATOM 622 O O . PHE A 1 78 ? -1.913 -13.910 -14.605 1.00 85.44 78 PHE A O 1
ATOM 629 N N . LEU A 1 79 ? 0.107 -14.184 -13.649 1.00 88.81 79 LEU A N 1
ATOM 630 C CA . LEU A 1 79 ? 0.868 -14.397 -14.872 1.00 88.81 79 LEU A CA 1
ATOM 631 C C . LEU A 1 79 ? 1.592 -15.740 -14.790 1.00 88.81 79 LEU A C 1
ATOM 633 O O . LEU A 1 79 ? 2.118 -16.107 -13.740 1.00 88.81 79 LEU A O 1
ATOM 637 N N . LEU A 1 80 ? 1.599 -16.473 -15.903 1.00 85.25 80 LEU A N 1
ATOM 638 C CA . LEU A 1 80 ? 2.153 -17.830 -15.990 1.00 85.25 80 LEU A CA 1
ATOM 639 C C . LEU A 1 80 ? 3.614 -17.866 -16.464 1.00 85.25 80 LEU A C 1
ATOM 641 O O . LEU A 1 80 ? 4.229 -18.926 -16.438 1.00 85.25 80 LEU A O 1
ATOM 645 N N . GLY A 1 81 ? 4.172 -16.729 -16.886 1.00 85.75 81 GLY A N 1
ATOM 646 C CA . GLY A 1 81 ? 5.533 -16.624 -17.407 1.00 85.75 81 GLY A CA 1
ATOM 647 C C . GLY A 1 81 ? 6.241 -15.364 -16.927 1.00 85.75 81 GLY A C 1
ATOM 648 O O . GLY A 1 81 ? 5.609 -14.447 -16.396 1.00 85.75 81 GLY A O 1
ATOM 649 N N . GLU A 1 82 ? 7.559 -15.338 -17.108 1.00 86.81 82 GLU A N 1
ATOM 650 C CA . GLU A 1 82 ? 8.375 -14.169 -16.796 1.00 86.81 82 GLU A CA 1
ATOM 651 C C . GLU A 1 82 ? 7.972 -12.965 -17.647 1.00 86.81 82 GLU A C 1
ATOM 653 O O . GLU A 1 82 ? 7.650 -13.081 -18.832 1.00 86.81 82 GLU A O 1
ATOM 658 N N . LEU A 1 8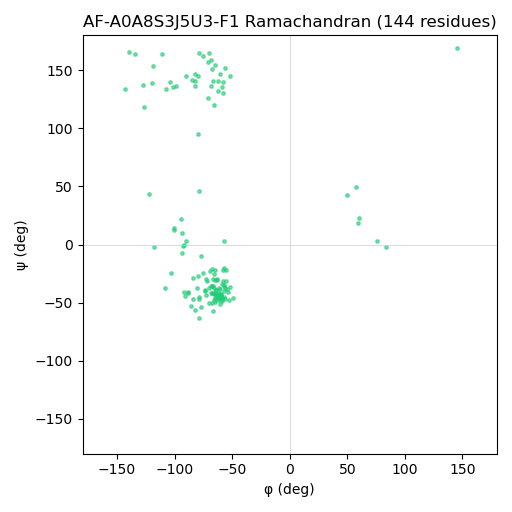3 ? 7.981 -11.794 -17.017 1.00 86.75 83 LEU A N 1
ATOM 659 C CA . LEU A 1 83 ? 7.735 -10.540 -17.707 1.00 86.75 83 LEU A CA 1
ATOM 660 C C . LEU A 1 83 ? 9.026 -10.063 -18.381 1.00 86.75 83 LEU A C 1
ATOM 662 O O . LEU A 1 83 ? 10.074 -10.051 -17.732 1.00 86.75 83 LEU A O 1
ATOM 666 N N . PRO A 1 84 ? 8.955 -9.579 -19.632 1.00 91.62 84 PRO A N 1
ATOM 667 C CA . PRO A 1 84 ? 10.050 -8.842 -20.245 1.00 91.62 84 PRO A CA 1
ATOM 668 C C . PRO A 1 84 ? 10.524 -7.684 -19.354 1.00 91.62 84 PRO A C 1
ATOM 670 O O . PRO A 1 84 ? 9.716 -7.022 -18.693 1.00 91.62 84 PRO A O 1
ATOM 673 N N . THR A 1 85 ? 11.828 -7.398 -19.364 1.00 90.12 85 THR A N 1
ATOM 674 C CA . THR A 1 85 ? 12.459 -6.401 -18.479 1.00 90.12 85 THR A CA 1
ATOM 675 C C . THR A 1 85 ? 11.787 -5.030 -18.544 1.00 90.12 85 THR A C 1
ATOM 677 O O . THR A 1 85 ? 11.569 -4.398 -17.513 1.00 90.12 85 THR A O 1
ATOM 680 N N . ASN A 1 86 ? 11.406 -4.580 -19.741 1.00 91.62 86 ASN A N 1
ATOM 681 C CA . ASN A 1 86 ? 10.705 -3.312 -19.939 1.00 91.62 86 ASN A CA 1
ATOM 682 C C . ASN A 1 86 ? 9.321 -3.301 -19.273 1.00 91.62 86 ASN A C 1
ATOM 684 O O . ASN A 1 86 ? 8.979 -2.327 -18.611 1.00 91.62 86 ASN A O 1
ATOM 688 N N . GLN A 1 87 ? 8.546 -4.382 -19.389 1.00 90.38 87 GLN A N 1
ATOM 689 C CA . GLN A 1 87 ? 7.228 -4.484 -18.756 1.00 90.38 87 GLN A CA 1
ATOM 690 C C . GLN A 1 87 ? 7.348 -4.529 -17.231 1.00 90.38 87 GLN A C 1
ATOM 692 O O . GLN A 1 87 ? 6.604 -3.844 -16.533 1.00 90.38 87 GLN A O 1
ATOM 697 N N . SER A 1 88 ? 8.324 -5.282 -16.718 1.00 89.31 88 SER A N 1
ATOM 698 C CA . SER A 1 88 ? 8.625 -5.335 -15.284 1.00 89.31 88 SER A CA 1
ATOM 699 C C . SER A 1 88 ? 9.009 -3.954 -14.737 1.00 89.31 88 SER A C 1
ATOM 701 O O . SER A 1 88 ? 8.480 -3.515 -13.715 1.00 89.31 88 SER A O 1
ATOM 703 N N . ALA A 1 89 ? 9.850 -3.211 -15.464 1.00 90.38 89 ALA A N 1
ATOM 704 C CA . ALA A 1 89 ? 10.212 -1.842 -15.107 1.00 90.38 89 ALA A CA 1
ATOM 705 C C . ALA A 1 89 ? 8.994 -0.902 -15.116 1.00 90.38 89 ALA A C 1
ATOM 707 O O . ALA A 1 89 ? 8.794 -0.153 -14.160 1.00 90.38 89 ALA A O 1
ATOM 708 N N . SER A 1 90 ? 8.136 -0.972 -16.139 1.00 91.94 90 SER A N 1
ATOM 709 C CA . SER A 1 90 ? 6.905 -0.172 -16.200 1.00 91.94 90 SER A CA 1
ATOM 710 C C . SER A 1 90 ? 5.953 -0.473 -15.039 1.00 91.94 90 SER A C 1
ATOM 712 O O . SER A 1 90 ? 5.417 0.457 -14.435 1.00 91.94 90 SER A O 1
ATOM 714 N N . LEU A 1 91 ? 5.775 -1.748 -14.675 1.00 92.81 91 LEU A N 1
ATOM 715 C CA . LEU A 1 91 ? 4.974 -2.129 -13.509 1.00 92.81 91 LEU A CA 1
ATOM 716 C C . LEU A 1 91 ? 5.589 -1.620 -12.207 1.00 92.81 91 LEU A C 1
ATOM 718 O O . LEU A 1 91 ? 4.853 -1.143 -11.346 1.00 92.81 91 LEU A O 1
ATOM 722 N N . LYS A 1 92 ? 6.920 -1.656 -12.073 1.00 93.75 92 LYS A N 1
ATOM 723 C CA . LYS A 1 92 ? 7.618 -1.102 -10.908 1.00 93.75 92 LYS A CA 1
ATOM 724 C C . LYS A 1 92 ? 7.396 0.407 -10.781 1.00 93.75 92 LYS A C 1
ATOM 726 O O . LYS A 1 92 ? 7.118 0.882 -9.679 1.00 93.75 92 LYS A O 1
ATOM 731 N N . VAL A 1 93 ? 7.462 1.160 -11.883 1.00 93.50 93 VAL A N 1
ATOM 732 C CA . VAL A 1 93 ? 7.146 2.601 -11.889 1.00 93.50 93 VAL A CA 1
ATOM 733 C C . VAL A 1 93 ? 5.699 2.829 -11.452 1.00 93.50 93 VAL A C 1
ATOM 735 O O . VAL A 1 93 ? 5.459 3.583 -10.510 1.00 93.50 93 VAL A O 1
ATOM 738 N N . LEU A 1 94 ? 4.743 2.130 -12.071 1.00 93.50 94 LEU A N 1
ATOM 739 C CA . LEU A 1 94 ? 3.320 2.268 -11.752 1.00 93.50 94 LEU A CA 1
ATOM 740 C C . LEU A 1 94 ? 3.027 1.937 -10.282 1.00 93.50 94 LEU A C 1
ATOM 742 O O . LEU A 1 94 ? 2.341 2.691 -9.594 1.00 93.50 94 LEU A O 1
ATOM 746 N N . ALA A 1 95 ? 3.588 0.834 -9.790 1.00 94.94 95 ALA A N 1
ATOM 747 C CA . ALA A 1 95 ? 3.495 0.423 -8.398 1.00 94.94 95 ALA A CA 1
ATOM 748 C C . ALA A 1 95 ? 4.034 1.500 -7.452 1.00 94.94 95 ALA A C 1
ATOM 750 O O . ALA A 1 95 ? 3.379 1.821 -6.464 1.00 94.94 95 ALA A O 1
ATOM 751 N N . SER A 1 96 ? 5.187 2.088 -7.777 1.00 94.50 96 SER A N 1
ATOM 752 C CA . SER A 1 96 ? 5.835 3.112 -6.950 1.00 94.50 96 SER A CA 1
ATOM 753 C C . SER A 1 96 ? 5.005 4.395 -6.890 1.00 94.50 96 SER A C 1
ATOM 755 O O . SER A 1 96 ? 4.802 4.937 -5.806 1.00 94.50 96 SER A O 1
ATOM 757 N N . VAL A 1 97 ? 4.438 4.833 -8.020 1.00 92.38 97 VAL A N 1
ATOM 758 C CA . VAL A 1 97 ? 3.559 6.013 -8.078 1.00 92.38 97 VAL A CA 1
ATOM 759 C C . VAL A 1 97 ? 2.259 5.780 -7.302 1.00 92.38 97 VAL A C 1
ATOM 761 O O . VAL A 1 97 ? 1.887 6.608 -6.473 1.00 92.38 97 VAL A O 1
ATOM 764 N N . ILE A 1 98 ? 1.583 4.642 -7.500 1.00 92.25 98 ILE A N 1
ATOM 765 C CA . ILE A 1 98 ? 0.343 4.315 -6.769 1.00 92.25 98 ILE A CA 1
ATOM 766 C C . ILE A 1 98 ? 0.610 4.236 -5.263 1.00 92.25 98 ILE A C 1
ATOM 768 O O . ILE A 1 98 ? -0.174 4.747 -4.462 1.00 92.25 98 ILE A O 1
ATOM 772 N N . PHE A 1 99 ? 1.728 3.626 -4.870 1.00 92.06 99 PHE A N 1
ATOM 773 C CA . PHE A 1 99 ? 2.119 3.523 -3.470 1.00 92.06 99 PHE A CA 1
ATOM 774 C C . PHE A 1 99 ? 2.425 4.896 -2.859 1.00 92.06 99 PHE A C 1
ATOM 776 O O . PHE A 1 99 ? 1.980 5.197 -1.752 1.00 92.06 99 PHE A O 1
ATOM 783 N N . TYR A 1 100 ? 3.138 5.755 -3.590 1.00 90.69 100 TYR A N 1
ATOM 784 C CA . TYR A 1 100 ? 3.432 7.130 -3.189 1.00 90.69 100 TYR A CA 1
ATOM 785 C C . TYR A 1 100 ? 2.163 7.959 -2.969 1.00 90.69 100 TYR A C 1
ATOM 787 O O . TYR A 1 100 ? 2.027 8.604 -1.926 1.00 90.69 100 TYR A O 1
ATOM 795 N N . VAL A 1 101 ? 1.218 7.905 -3.914 1.00 88.81 101 VAL A N 1
ATOM 796 C CA . VAL A 1 101 ? -0.067 8.613 -3.807 1.00 88.81 101 VAL A CA 1
ATOM 797 C C . VAL A 1 101 ? -0.883 8.057 -2.643 1.00 88.81 101 VAL A C 1
ATOM 799 O O . VAL A 1 101 ? -1.376 8.823 -1.818 1.00 88.81 101 VAL A O 1
ATOM 802 N N . GLY A 1 102 ? -0.973 6.730 -2.511 1.00 88.75 102 GLY A N 1
ATOM 803 C CA . GLY A 1 102 ? -1.722 6.100 -1.428 1.00 88.75 102 GLY A CA 1
ATOM 804 C C . GLY A 1 102 ? -1.194 6.469 -0.040 1.00 88.75 102 GLY A C 1
ATOM 805 O O . GLY A 1 102 ? -1.997 6.726 0.850 1.00 88.75 102 GLY A O 1
ATOM 806 N N . ARG A 1 103 ? 0.131 6.583 0.151 1.00 88.12 103 ARG A N 1
ATOM 807 C CA . ARG A 1 103 ? 0.721 7.011 1.437 1.00 88.12 103 ARG A CA 1
ATOM 808 C C . ARG A 1 103 ? 0.368 8.450 1.815 1.00 88.12 103 ARG A C 1
ATOM 810 O O . ARG A 1 103 ? 0.252 8.740 3.002 1.00 88.12 103 ARG A O 1
ATOM 817 N N . ARG A 1 104 ? 0.167 9.330 0.829 1.00 85.38 104 ARG A N 1
ATOM 818 C CA . ARG A 1 104 ? -0.251 10.731 1.034 1.00 85.38 104 ARG A CA 1
ATOM 819 C C . ARG A 1 104 ? -1.764 10.886 1.177 1.00 85.38 104 ARG A C 1
ATOM 821 O O . ARG A 1 104 ? -2.218 11.745 1.920 1.00 85.38 104 ARG A O 1
ATOM 828 N N . ALA A 1 105 ? -2.546 10.006 0.554 1.00 82.69 105 ALA A N 1
ATOM 829 C CA . ALA A 1 105 ? -4.001 9.975 0.709 1.00 82.69 105 ALA A CA 1
ATOM 830 C C . ALA A 1 105 ? -4.448 9.628 2.144 1.00 82.69 105 ALA A C 1
ATOM 832 O O . ALA A 1 105 ? -5.546 10.000 2.560 1.00 82.69 105 ALA A O 1
ATOM 833 N N . VAL A 1 106 ? -3.592 8.982 2.946 1.00 76.94 106 VAL A N 1
ATOM 834 C CA . VAL A 1 106 ? -3.799 8.784 4.393 1.00 76.94 106 VAL A CA 1
ATOM 835 C C . VAL A 1 106 ? -3.447 10.071 5.176 1.00 76.94 106 VAL A C 1
ATOM 837 O O . VAL A 1 106 ? -2.771 10.048 6.199 1.00 76.94 106 VAL A O 1
ATOM 840 N N . LYS A 1 107 ? -3.924 11.228 4.700 1.00 63.53 107 LYS A N 1
ATOM 841 C CA . LYS A 1 107 ? -3.634 12.588 5.205 1.00 63.53 107 LYS A CA 1
ATOM 842 C C . LYS A 1 107 ? -3.934 12.803 6.692 1.00 63.53 107 LYS A C 1
ATOM 844 O O . LYS A 1 107 ? -3.464 13.737 7.329 1.00 63.53 107 LYS A O 1
ATOM 849 N N . SER A 1 108 ? -4.798 11.976 7.251 1.00 55.19 108 SER A N 1
ATOM 850 C CA . SER A 1 108 ? -5.439 12.247 8.529 1.00 55.19 108 SER A CA 1
ATOM 851 C C . SER A 1 108 ? -4.681 11.716 9.750 1.00 55.19 108 SER A C 1
ATOM 853 O O . SER A 1 108 ? -5.169 11.825 10.873 1.00 55.19 108 SER A O 1
ATOM 855 N N . ILE A 1 109 ? -3.511 11.124 9.526 1.00 59.78 109 ILE A N 1
ATOM 856 C CA . ILE A 1 109 ? -2.505 10.893 10.557 1.00 59.78 109 ILE A CA 1
ATOM 857 C C . ILE A 1 109 ? -1.451 11.979 10.357 1.00 59.78 109 ILE A C 1
ATOM 859 O O . ILE A 1 109 ? -1.084 12.271 9.227 1.00 59.78 109 ILE A O 1
ATOM 863 N N . SER A 1 110 ? -1.000 12.613 11.437 1.00 60.31 110 SER A N 1
ATOM 864 C CA . SER A 1 110 ? -0.113 13.791 11.461 1.00 60.31 110 SER A CA 1
ATOM 865 C C . SER A 1 110 ? 1.239 13.633 10.744 1.00 60.31 110 SER A C 1
ATOM 867 O O . SER A 1 110 ? 2.067 14.538 10.790 1.00 60.31 110 SER A O 1
ATOM 869 N N . GLN A 1 111 ? 1.482 12.490 10.107 1.00 70.56 111 GLN A N 1
ATOM 870 C CA . GLN A 1 111 ? 2.715 12.116 9.447 1.00 70.56 111 GLN A CA 1
ATOM 871 C C . GLN A 1 111 ? 2.396 11.323 8.175 1.00 70.56 111 GLN A C 1
ATOM 873 O O . GLN A 1 111 ? 1.583 10.398 8.191 1.00 70.56 111 GLN A O 1
ATOM 878 N N . ILE A 1 112 ? 3.065 11.674 7.075 1.00 77.88 112 ILE A N 1
ATOM 879 C CA . ILE A 1 112 ? 3.042 10.888 5.838 1.00 77.88 112 ILE A CA 1
ATOM 880 C C . ILE A 1 112 ? 3.651 9.518 6.142 1.00 77.88 112 ILE A C 1
ATOM 882 O O . ILE A 1 112 ? 4.737 9.443 6.720 1.00 77.88 112 ILE A O 1
ATOM 886 N N . LEU A 1 113 ? 2.985 8.436 5.727 1.00 84.12 113 LEU A N 1
ATOM 887 C CA . LEU A 1 113 ? 3.559 7.100 5.877 1.00 84.12 113 LEU A CA 1
ATOM 888 C C . LEU A 1 113 ? 4.905 7.025 5.149 1.00 84.12 113 LEU A C 1
ATOM 890 O O . LEU A 1 113 ? 5.014 7.388 3.974 1.00 84.12 113 LEU A O 1
ATOM 894 N N . ALA A 1 114 ? 5.929 6.527 5.835 1.00 86.06 114 ALA A N 1
ATOM 895 C CA . ALA A 1 114 ? 7.209 6.223 5.211 1.00 86.06 114 ALA A CA 1
ATOM 896 C C . ALA A 1 114 ? 7.076 5.034 4.244 1.00 86.06 114 ALA A C 1
ATOM 898 O O . ALA A 1 114 ? 6.143 4.228 4.340 1.00 86.06 114 ALA A O 1
ATOM 899 N N . LEU A 1 115 ? 8.013 4.927 3.298 1.00 87.19 115 LEU A N 1
ATOM 900 C CA . LEU A 1 115 ? 8.175 3.703 2.521 1.00 87.19 115 LEU A CA 1
ATOM 901 C C . LEU A 1 115 ? 8.638 2.595 3.491 1.00 87.19 115 LEU A C 1
ATOM 903 O O . LEU A 1 115 ? 9.667 2.769 4.137 1.00 87.19 115 LEU A O 1
ATOM 907 N N . PRO A 1 116 ? 7.888 1.493 3.645 1.00 86.75 116 PRO A N 1
ATOM 908 C CA . PRO A 1 116 ? 8.291 0.388 4.509 1.00 86.75 116 PRO A CA 1
ATOM 909 C C . PRO A 1 116 ? 9.541 -0.319 3.964 1.00 86.75 116 PRO A C 1
ATOM 911 O O . PRO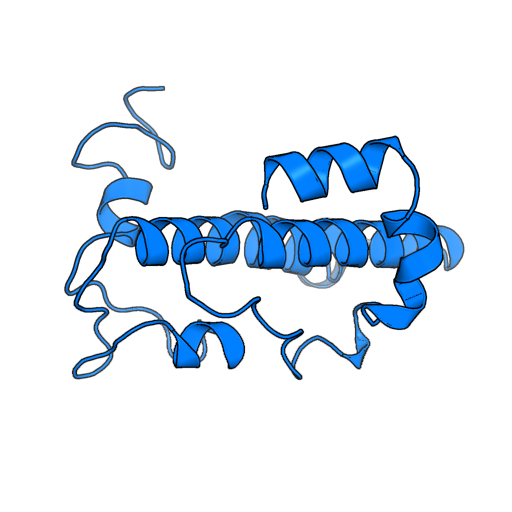 A 1 116 ? 9.640 -0.570 2.758 1.00 86.75 116 PRO A O 1
ATOM 914 N N . HIS A 1 117 ? 10.453 -0.704 4.861 1.00 86.25 117 HIS A N 1
ATOM 915 C CA . HIS A 1 117 ? 11.708 -1.392 4.527 1.00 86.25 117 HIS A CA 1
ATOM 916 C C . HIS A 1 117 ? 11.487 -2.678 3.718 1.00 86.25 117 HIS A C 1
ATOM 918 O O . HIS A 1 117 ? 12.279 -3.024 2.842 1.00 86.25 117 HIS A O 1
ATOM 924 N N . GLU A 1 118 ? 10.363 -3.362 3.947 1.00 86.44 118 GLU A N 1
ATOM 925 C CA . GLU A 1 118 ? 9.954 -4.567 3.224 1.00 86.44 118 GLU A CA 1
ATOM 926 C C . GLU A 1 118 ? 9.849 -4.358 1.700 1.00 86.44 118 GLU A C 1
ATOM 928 O O . GLU A 1 118 ? 9.884 -5.333 0.942 1.00 86.44 118 GLU A O 1
ATOM 933 N N . TRP A 1 119 ? 9.722 -3.105 1.244 1.00 88.06 119 TRP A N 1
ATOM 934 C CA . TRP A 1 119 ? 9.499 -2.744 -0.156 1.00 88.06 119 TRP A CA 1
ATOM 935 C C . TRP A 1 119 ? 10.597 -1.893 -0.794 1.00 88.06 119 TRP A C 1
ATOM 937 O O . TRP A 1 119 ? 10.524 -1.660 -2.000 1.00 88.06 119 TRP A O 1
ATOM 947 N N . GLU A 1 120 ? 11.643 -1.503 -0.063 1.00 85.94 120 GLU A N 1
ATOM 948 C CA . GLU A 1 120 ? 12.735 -0.658 -0.584 1.00 85.94 120 GLU A CA 1
ATOM 949 C C . GLU A 1 120 ? 13.443 -1.258 -1.809 1.00 85.94 120 GLU A C 1
ATOM 951 O O . GLU A 1 120 ? 13.800 -0.547 -2.741 1.00 85.94 120 GLU A O 1
ATOM 956 N N . SER A 1 121 ? 13.597 -2.584 -1.863 1.00 87.19 121 SER A N 1
ATOM 957 C CA . SER A 1 121 ? 14.206 -3.270 -3.018 1.00 87.19 121 SER A CA 1
ATOM 958 C C . SER A 1 121 ? 13.274 -3.367 -4.234 1.00 87.19 121 SER A C 1
ATOM 960 O O . SER A 1 121 ? 13.704 -3.514 -5.382 1.00 87.19 121 SER A O 1
ATOM 962 N N . SER A 1 122 ? 11.970 -3.312 -3.984 1.00 89.62 122 SER A N 1
ATOM 963 C CA . SER A 1 122 ? 10.925 -3.657 -4.945 1.00 89.62 122 SER A CA 1
ATOM 964 C C . SER A 1 122 ? 10.241 -2.432 -5.545 1.00 89.62 122 SER A C 1
ATOM 966 O O . SER A 1 122 ? 9.736 -2.519 -6.659 1.00 89.62 122 SER A O 1
ATOM 968 N N . LEU A 1 123 ? 10.261 -1.295 -4.853 1.00 93.38 123 LEU A N 1
ATOM 969 C CA . LEU A 1 123 ? 9.735 -0.010 -5.312 1.00 93.38 123 LEU A CA 1
ATOM 970 C C . LEU A 1 123 ? 10.879 0.978 -5.562 1.00 93.38 123 LEU A C 1
ATOM 972 O O . LEU A 1 123 ? 12.022 0.732 -5.189 1.00 93.38 123 LEU A O 1
ATOM 976 N N . TYR A 1 124 ? 10.582 2.051 -6.282 1.00 94.31 124 TYR A N 1
ATOM 977 C CA . TYR A 1 124 ? 11.454 3.215 -6.388 1.00 94.31 124 TYR A CA 1
ATOM 978 C C . TYR A 1 124 ? 11.242 4.122 -5.172 1.00 94.31 124 TYR A C 1
ATOM 980 O O . TYR A 1 124 ? 10.129 4.197 -4.640 1.00 94.31 124 TYR A O 1
ATOM 988 N N . SER A 1 125 ? 12.304 4.791 -4.727 1.00 92.44 125 SER A N 1
ATOM 989 C CA . SER A 1 125 ? 12.230 5.743 -3.616 1.00 92.44 125 SER A CA 1
ATOM 990 C C . SER A 1 125 ? 11.463 7.012 -4.011 1.00 92.44 125 SER A C 1
ATOM 992 O O . SER A 1 125 ? 11.265 7.284 -5.196 1.00 92.44 125 SER A O 1
ATOM 994 N N . ASP A 1 126 ? 11.056 7.821 -3.026 1.00 90.50 126 ASP A N 1
ATOM 995 C CA . ASP A 1 126 ? 10.380 9.105 -3.276 1.00 90.50 126 ASP A CA 1
ATOM 996 C C . ASP A 1 126 ? 11.234 10.039 -4.146 1.00 90.50 126 ASP A C 1
ATOM 998 O O . ASP A 1 126 ? 10.686 10.750 -4.984 1.00 90.50 126 ASP A O 1
ATOM 1002 N N . THR A 1 127 ? 12.562 10.000 -3.992 1.00 90.88 127 THR A N 1
ATOM 1003 C CA . THR A 1 127 ? 13.502 10.780 -4.810 1.00 90.88 127 THR A CA 1
ATOM 1004 C C . THR A 1 127 ? 13.578 10.273 -6.246 1.00 90.88 127 THR A C 1
ATOM 1006 O O . THR A 1 127 ? 13.638 11.069 -7.176 1.00 90.88 127 THR A O 1
ATOM 1009 N N . ASP A 1 128 ? 13.516 8.956 -6.454 1.00 92.06 128 ASP A N 1
ATOM 1010 C CA . ASP A 1 128 ? 13.600 8.368 -7.797 1.00 92.06 128 ASP A CA 1
ATOM 1011 C C . ASP A 1 128 ? 12.368 8.698 -8.653 1.00 92.06 128 ASP A C 1
ATOM 1013 O O . ASP A 1 128 ? 12.473 8.880 -9.866 1.00 92.06 128 ASP A O 1
ATOM 1017 N N . ILE A 1 129 ? 11.185 8.760 -8.032 1.00 92.31 129 ILE A N 1
ATOM 1018 C CA . ILE A 1 129 ? 9.922 9.054 -8.729 1.00 92.31 129 ILE A CA 1
ATOM 1019 C C . ILE A 1 129 ? 9.562 10.538 -8.731 1.00 92.31 129 ILE A C 1
ATOM 1021 O O . ILE A 1 129 ? 8.557 10.908 -9.346 1.00 92.31 129 ILE A O 1
ATOM 1025 N N . GLU A 1 130 ? 10.373 11.390 -8.098 1.00 90.94 130 GLU A N 1
ATOM 1026 C CA . GLU A 1 130 ? 10.138 12.831 -8.025 1.00 90.94 130 GLU A CA 1
ATOM 1027 C C . GLU A 1 130 ? 9.832 13.462 -9.398 1.00 90.94 130 GLU A C 1
ATOM 1029 O O . GLU A 1 130 ? 8.823 14.173 -9.496 1.00 90.94 130 GLU A O 1
ATOM 1034 N N . PRO A 1 131 ? 10.582 13.162 -10.484 1.00 91.12 131 PRO A N 1
ATOM 1035 C CA . PRO A 1 131 ? 10.311 13.740 -11.803 1.00 91.12 131 PRO A CA 1
ATOM 1036 C C . PRO A 1 131 ? 8.898 13.446 -12.320 1.00 91.12 131 PRO A C 1
ATOM 1038 O O . PRO A 1 131 ? 8.312 14.258 -13.031 1.00 91.12 131 PRO A O 1
ATOM 1041 N N . ILE A 1 132 ? 8.337 12.293 -11.945 1.00 89.56 132 ILE A N 1
ATOM 1042 C CA . ILE A 1 132 ? 6.982 11.886 -12.320 1.00 89.56 132 ILE A CA 1
ATOM 1043 C C . ILE A 1 132 ? 5.973 12.602 -11.424 1.00 89.56 132 ILE A C 1
ATOM 1045 O O . ILE A 1 132 ? 4.999 13.171 -11.910 1.00 89.56 132 ILE A O 1
ATOM 1049 N N . THR A 1 133 ? 6.208 12.622 -10.111 1.00 87.06 133 THR A N 1
ATOM 1050 C CA . THR A 1 133 ? 5.261 13.210 -9.153 1.00 87.06 133 THR A CA 1
ATOM 1051 C C . THR A 1 133 ? 5.161 14.733 -9.250 1.00 87.06 133 THR A C 1
ATOM 1053 O O . THR A 1 133 ? 4.133 15.294 -8.882 1.00 87.06 133 THR A O 1
ATOM 1056 N N . GLN A 1 134 ? 6.185 15.408 -9.787 1.00 88.38 134 GLN A N 1
ATOM 1057 C CA . GLN A 1 134 ? 6.159 16.851 -10.054 1.00 88.38 134 GLN A CA 1
ATOM 1058 C C . GLN A 1 134 ? 5.363 17.226 -11.314 1.00 88.38 134 GLN A C 1
ATOM 1060 O O . GLN A 1 134 ? 5.099 18.411 -11.534 1.00 88.38 134 GLN A O 1
ATOM 1065 N N . HIS A 1 135 ? 4.953 16.251 -12.136 1.00 90.44 135 HIS A N 1
ATOM 1066 C CA . HIS A 1 135 ? 4.093 16.514 -13.285 1.00 90.44 135 HIS A CA 1
ATOM 1067 C C . HIS A 1 135 ? 2.776 17.159 -12.829 1.00 90.44 135 HIS A C 1
ATOM 1069 O O . HIS A 1 135 ? 2.167 16.707 -11.860 1.00 90.44 135 HIS A O 1
ATOM 1075 N N . ALA A 1 136 ? 2.318 18.201 -13.531 1.00 86.12 136 ALA A N 1
ATOM 1076 C CA . ALA A 1 136 ? 1.222 19.066 -13.079 1.00 86.12 136 ALA A CA 1
ATOM 1077 C C . ALA A 1 136 ? -0.069 18.302 -12.724 1.00 86.12 136 ALA A C 1
ATOM 1079 O O . ALA A 1 136 ? -0.729 18.629 -11.741 1.00 86.12 136 ALA A O 1
ATOM 1080 N N . GLU A 1 137 ? -0.400 17.260 -13.489 1.00 85.19 137 GLU A N 1
ATOM 1081 C CA . GLU A 1 137 ? -1.574 16.410 -13.245 1.00 85.19 137 GLU A CA 1
ATOM 1082 C C . GLU A 1 137 ? -1.445 15.558 -11.979 1.00 85.19 137 GLU A C 1
ATOM 1084 O O . GLU A 1 137 ? -2.392 15.428 -11.211 1.00 85.19 137 GLU A O 1
ATOM 1089 N N . ILE A 1 138 ? -0.267 14.982 -11.732 1.00 81.81 138 ILE A N 1
ATOM 1090 C CA . ILE A 1 138 ? -0.046 14.154 -10.543 1.00 81.81 138 ILE A CA 1
ATOM 1091 C C . ILE A 1 138 ? 0.042 15.056 -9.315 1.00 81.81 138 ILE A C 1
ATOM 1093 O O . ILE A 1 138 ? -0.554 14.761 -8.282 1.00 81.81 138 ILE A O 1
ATOM 1097 N N . LYS A 1 139 ? 0.707 16.202 -9.454 1.00 84.88 139 LYS A N 1
ATOM 1098 C CA . LYS A 1 139 ? 0.800 17.218 -8.414 1.00 84.88 139 LYS A CA 1
ATOM 1099 C C . LYS A 1 139 ? -0.572 17.742 -8.003 1.00 84.88 139 LYS A C 1
ATOM 1101 O O . LYS A 1 139 ? -0.828 17.835 -6.812 1.00 84.88 139 LYS A O 1
ATOM 1106 N N . SER A 1 140 ? -1.478 18.020 -8.944 1.00 84.44 140 SER A N 1
ATOM 1107 C CA . SER A 1 140 ? -2.833 18.477 -8.607 1.00 84.44 140 SER A CA 1
ATOM 1108 C C . SER A 1 140 ? -3.647 17.407 -7.870 1.00 84.44 140 SER A C 1
ATOM 1110 O O . SER A 1 140 ? -4.357 17.733 -6.916 1.00 84.44 140 SER A O 1
ATOM 1112 N N . ILE A 1 141 ? -3.496 16.130 -8.243 1.00 81.75 141 ILE A N 1
ATOM 1113 C CA . ILE A 1 141 ? -4.097 14.999 -7.520 1.00 81.75 141 ILE A CA 1
ATOM 1114 C C . ILE A 1 141 ? -3.539 14.934 -6.098 1.00 81.75 141 ILE A C 1
ATOM 1116 O O . ILE A 1 141 ? -4.313 14.857 -5.147 1.00 81.75 141 ILE A O 1
ATOM 1120 N N . ILE A 1 142 ? -2.215 15.019 -5.945 1.00 77.81 142 ILE A N 1
ATOM 1121 C CA . ILE A 1 142 ? -1.556 15.019 -4.635 1.00 77.81 142 ILE A CA 1
ATOM 1122 C C . ILE A 1 142 ? -2.058 16.190 -3.791 1.00 77.81 142 ILE A C 1
ATOM 1124 O O . ILE A 1 142 ? -2.493 15.955 -2.675 1.00 77.81 142 ILE A O 1
ATOM 1128 N N . THR A 1 143 ? -2.103 17.412 -4.326 1.00 78.75 143 THR A N 1
ATOM 1129 C CA . THR A 1 143 ? -2.601 18.594 -3.603 1.00 78.75 143 THR A CA 1
ATOM 1130 C C . THR A 1 143 ? -4.081 18.480 -3.230 1.00 78.75 143 THR A C 1
ATOM 1132 O O . THR A 1 143 ? -4.505 19.021 -2.219 1.00 78.75 143 THR A O 1
ATOM 1135 N N . THR A 1 144 ? -4.883 17.762 -4.021 1.00 75.38 144 THR A N 1
ATOM 1136 C CA . THR A 1 144 ? -6.288 17.471 -3.680 1.00 75.38 144 THR A CA 1
ATOM 1137 C C . THR A 1 144 ? -6.392 16.434 -2.556 1.00 75.38 144 THR A C 1
ATOM 1139 O O . THR A 1 144 ? -7.361 16.425 -1.797 1.00 75.38 144 THR A O 1
ATOM 1142 N N . CYS A 1 145 ? -5.410 15.536 -2.463 1.00 63.56 145 CYS A N 1
ATOM 1143 C CA . CYS A 1 145 ? -5.276 14.584 -1.367 1.00 63.56 145 CYS A CA 1
ATOM 1144 C C . CYS A 1 145 ? -4.646 15.199 -0.102 1.00 63.56 145 CYS A C 1
ATOM 1146 O O . CYS A 1 145 ? -4.940 14.689 0.979 1.00 63.56 145 CYS A O 1
ATOM 1148 N N . GLU A 1 146 ? -3.810 16.241 -0.241 1.00 59.78 146 GLU A N 1
ATOM 1149 C CA . GLU A 1 146 ? -3.192 17.086 0.807 1.00 59.78 146 GLU A CA 1
ATOM 1150 C C . GLU A 1 146 ? -4.132 18.140 1.379 1.00 59.78 146 GLU A C 1
ATOM 1152 O O . GLU A 1 146 ? -3.788 18.690 2.450 1.00 59.78 146 GLU A O 1
#

pLDDT: mean 84.77, std 9.07, range [49.81, 94.94]

Radius of gyration: 16.46 Å; Cα contacts (8 Å, |Δi|>4): 160; chains: 1; bounding box: 40×37×43 Å

Sequence (146 aa):
PRDGVLGTAKNSAVAALIQDGNPFPDNYFWQCEKEILEFNKGKLINITKQRAILLLIGIFIFRALVTTLLIKPIKYRFLLGELPTNQSASLKVLASVIFYVGRRAVKSISQILALPHEWESSLYSDTDIEPITQHAEIKSIITTCE

Organism: NCBI:txid392030